Protein AF-A0A258YL55-F1 (afdb_monomer)

Secondary structure (DSSP, 8-state):
-TTTTHHHHHHHHHHHTHHHHHHT-TTTT-GGG--TTHHHHHHHHHHHHHHHHHHHHH--------------------------------------------------PPPP-

Foldseek 3Di:
DVVPCQLVVLVVCCVVVLVVLQVPDPCVVPVVVVCSSVVVSVVSVVVVVVVVVVVVVVDPPPPPDPPPDDDDDDDDPDDDDDDDDDDDDDDDDDDDDDDDDDDDDDDDDDDDD

Sequence (113 aa):
MVQVFAGFILKADYAINRAVYIKSCVNKNRPVLKCNGKCQLSKKILAAEKEQQKAAQKGSYQFNISIETLCNTIFIPSINTLEISINPIKFQYGIKDELAGHYSTIFHPPQLT

Mean predicted aligned error: 20.02 Å

Solvent-accessible surface area (backbone atoms only — not comparable to full-atom values): 7934 Å² total; per-residue (Å²): 131,70,85,74,51,56,65,56,52,54,52,51,50,47,66,76,46,37,67,60,33,41,74,65,33,88,60,70,92,40,68,91,68,68,53,79,14,48,70,50,54,52,52,52,51,54,52,54,50,54,50,50,53,52,50,61,75,72,47,88,78,80,79,82,73,81,81,78,82,76,81,80,80,82,83,76,79,84,74,80,82,78,87,75,90,72,81,84,80,86,77,87,82,83,84,82,87,78,94,77,78,90,81,86,78,83,87,77,83,88,81,85,131

Radius of gyration: 29.3 Å; Cα contacts (8 Å, |Δi|>4): 36; chains: 1; bounding box: 55×71×50 Å

Structure (mmCIF, N/CA/C/O backbone):
data_AF-A0A258YL55-F1
#
_entry.id   AF-A0A258YL55-F1
#
loop_
_atom_site.group_PDB
_atom_site.id
_atom_site.type_symbol
_atom_site.label_atom_id
_atom_site.label_alt_id
_atom_site.label_comp_id
_atom_site.label_asym_id
_atom_site.label_entity_id
_atom_site.label_seq_id
_atom_site.pdbx_PDB_ins_code
_atom_site.Cartn_x
_atom_site.Cartn_y
_atom_site.Cartn_z
_atom_site.occupancy
_atom_site.B_iso_or_equiv
_atom_site.auth_seq_id
_atom_site.auth_comp_id
_atom_site.auth_asym_id
_atom_site.auth_atom_id
_atom_site.pdbx_PDB_model_num
ATOM 1 N N . MET A 1 1 ? -12.474 10.790 13.932 1.00 44.66 1 MET A N 1
ATOM 2 C CA . MET A 1 1 ? -11.589 11.424 12.921 1.00 44.66 1 MET A CA 1
ATOM 3 C C . MET A 1 1 ? -10.648 10.454 12.187 1.00 44.66 1 MET A C 1
ATOM 5 O O . MET A 1 1 ? -10.235 10.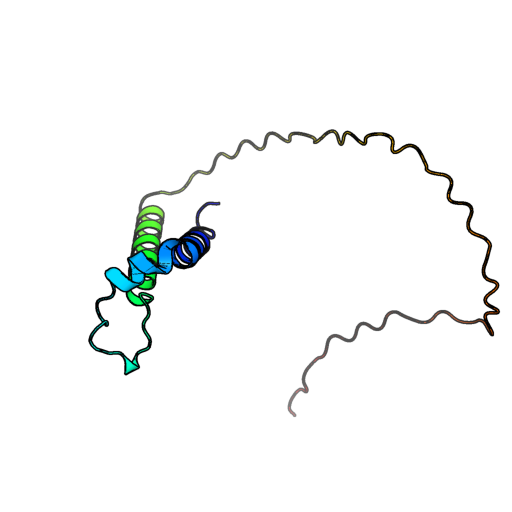780 11.087 1.00 44.66 1 MET A O 1
ATOM 9 N N . VAL A 1 2 ? -10.317 9.261 12.712 1.00 52.19 2 VAL A N 1
ATOM 10 C CA . VAL A 1 2 ? -9.346 8.329 12.072 1.00 52.19 2 VAL A CA 1
ATOM 11 C C . VAL A 1 2 ? -9.899 7.571 10.840 1.00 52.19 2 VAL A C 1
ATOM 13 O O . VAL A 1 2 ? -9.128 7.034 10.049 1.00 52.19 2 VAL A O 1
ATOM 16 N N . GLN A 1 3 ? -11.218 7.570 10.609 1.00 57.50 3 GLN A N 1
ATOM 17 C CA . GLN A 1 3 ? -11.868 6.728 9.587 1.00 57.50 3 GLN A CA 1
ATOM 18 C C . GLN A 1 3 ? -11.481 7.022 8.123 1.00 57.50 3 GLN A C 1
ATOM 20 O O . GLN A 1 3 ? -11.480 6.095 7.319 1.00 57.50 3 GLN A O 1
ATOM 25 N N . VAL A 1 4 ? -11.102 8.255 7.758 1.00 63.00 4 VAL A N 1
ATOM 26 C CA . VAL A 1 4 ? -10.840 8.620 6.343 1.00 63.00 4 VAL A CA 1
ATOM 27 C C . VAL A 1 4 ? -9.357 8.490 5.958 1.00 63.00 4 VAL A C 1
ATOM 29 O O . VAL A 1 4 ? -9.018 8.238 4.802 1.00 63.00 4 VAL A O 1
ATOM 32 N N . PHE A 1 5 ? -8.443 8.598 6.926 1.00 75.88 5 PHE A N 1
ATOM 33 C CA . PHE A 1 5 ? -7.004 8.680 6.647 1.00 75.88 5 PHE A CA 1
ATOM 34 C C . PHE A 1 5 ? -6.326 7.321 6.426 1.00 75.88 5 PHE A C 1
ATOM 36 O O . PHE A 1 5 ? -5.263 7.266 5.806 1.00 75.88 5 PHE A O 1
ATOM 43 N N . ALA A 1 6 ? -6.939 6.215 6.863 1.00 79.25 6 ALA A N 1
ATOM 44 C CA . ALA A 1 6 ? -6.341 4.879 6.776 1.00 79.25 6 ALA A CA 1
ATOM 45 C C . ALA A 1 6 ? -5.959 4.487 5.334 1.00 79.25 6 ALA A C 1
ATOM 47 O O . ALA A 1 6 ? -4.874 3.957 5.091 1.00 79.25 6 ALA A O 1
ATOM 48 N N . GLY A 1 7 ? -6.810 4.811 4.355 1.00 85.19 7 GLY A N 1
ATOM 49 C CA . GLY A 1 7 ? -6.527 4.544 2.943 1.00 85.19 7 GLY A CA 1
ATOM 50 C C . GLY A 1 7 ? -5.347 5.357 2.396 1.00 85.19 7 GLY A C 1
ATOM 51 O O . GLY A 1 7 ? -4.551 4.835 1.615 1.00 85.19 7 GLY A O 1
ATOM 52 N N . PHE A 1 8 ? -5.201 6.615 2.822 1.00 90.56 8 PHE A N 1
ATOM 53 C CA . PHE A 1 8 ? -4.092 7.479 2.403 1.00 90.56 8 PHE A CA 1
ATOM 54 C C . PHE A 1 8 ? -2.760 7.007 2.979 1.00 90.56 8 PHE A C 1
ATOM 56 O O . PHE A 1 8 ? -1.784 6.905 2.237 1.00 90.56 8 PHE A O 1
ATOM 63 N N . ILE A 1 9 ? -2.736 6.634 4.260 1.00 93.69 9 ILE A N 1
ATOM 64 C CA . ILE A 1 9 ? -1.537 6.108 4.924 1.00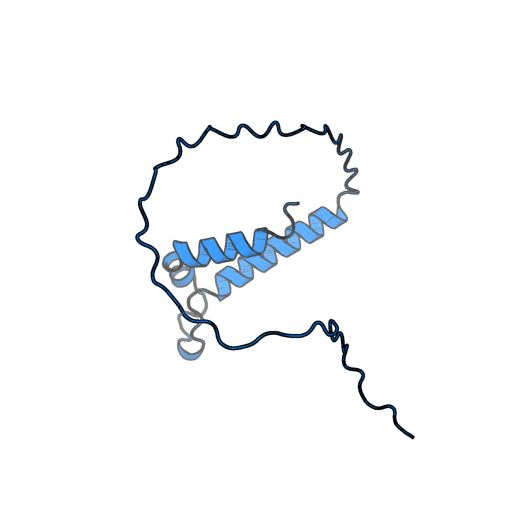 93.69 9 ILE A CA 1
ATOM 65 C C . ILE A 1 9 ? -1.056 4.830 4.227 1.00 93.69 9 ILE A C 1
ATOM 67 O O . ILE A 1 9 ? 0.124 4.706 3.912 1.00 93.69 9 ILE A O 1
ATOM 71 N N . LEU A 1 10 ? -1.966 3.906 3.900 1.00 94.19 10 LEU A N 1
ATOM 72 C CA . LEU A 1 10 ? -1.614 2.670 3.191 1.00 94.19 10 LEU A CA 1
ATOM 73 C C . LEU A 1 10 ? -1.090 2.928 1.769 1.00 94.19 10 LEU A C 1
ATOM 75 O O . LEU A 1 10 ? -0.186 2.231 1.306 1.00 94.19 10 LEU A O 1
ATOM 79 N N . LYS A 1 11 ? -1.625 3.934 1.068 1.00 95.19 11 LYS A N 1
ATOM 80 C CA . LYS A 1 11 ? -1.111 4.348 -0.248 1.00 95.19 11 LYS A CA 1
ATOM 81 C C . LYS A 1 11 ? 0.273 4.992 -0.148 1.00 95.19 11 LYS A C 1
ATOM 83 O O . LYS A 1 11 ? 1.120 4.699 -0.990 1.00 95.19 11 LYS A O 1
ATOM 88 N N . ALA A 1 12 ? 0.512 5.819 0.868 1.00 96.50 12 ALA A N 1
ATOM 89 C CA . ALA A 1 12 ? 1.822 6.407 1.133 1.00 96.50 12 ALA A CA 1
ATOM 90 C C . ALA A 1 12 ? 2.859 5.324 1.479 1.00 96.50 12 ALA A C 1
ATOM 92 O O . ALA A 1 12 ? 3.931 5.294 0.878 1.00 96.50 12 ALA A O 1
ATOM 93 N N . ASP A 1 13 ? 2.508 4.369 2.345 1.00 96.25 13 ASP A N 1
ATOM 94 C CA . ASP A 1 13 ? 3.354 3.210 2.660 1.00 96.25 13 ASP A CA 1
ATOM 95 C C . ASP A 1 13 ? 3.676 2.381 1.408 1.00 96.25 13 ASP A C 1
ATOM 97 O O . ASP A 1 13 ? 4.822 1.998 1.194 1.00 96.25 13 ASP A O 1
ATOM 101 N N . TYR A 1 14 ? 2.701 2.150 0.523 1.00 97.44 14 TYR A N 1
ATOM 102 C CA . TYR A 1 14 ? 2.956 1.479 -0.756 1.00 97.44 14 TYR A CA 1
ATOM 103 C C . TYR A 1 14 ? 3.925 2.257 -1.655 1.00 97.44 14 TYR A C 1
ATOM 105 O O . TYR A 1 14 ? 4.750 1.639 -2.331 1.00 97.44 14 TYR A O 1
ATOM 113 N N . ALA A 1 15 ? 3.826 3.588 -1.686 1.00 96.75 15 ALA A N 1
ATOM 114 C CA . ALA A 1 15 ? 4.706 4.428 -2.490 1.00 96.75 15 ALA A CA 1
ATOM 115 C C . ALA A 1 15 ? 6.150 4.399 -1.967 1.00 96.75 15 ALA A C 1
ATOM 117 O O . ALA A 1 15 ? 7.073 4.202 -2.755 1.00 96.75 15 ALA A O 1
ATOM 118 N N . ILE A 1 16 ? 6.332 4.517 -0.649 1.00 97.81 16 ILE A N 1
ATOM 119 C CA . ILE A 1 16 ? 7.647 4.522 0.010 1.00 97.81 16 ILE A CA 1
ATOM 120 C C . ILE A 1 16 ? 8.273 3.120 -0.019 1.00 97.81 16 ILE A C 1
ATOM 122 O O . ILE A 1 16 ? 9.416 2.944 -0.433 1.00 97.81 16 ILE A O 1
ATOM 126 N N . ASN A 1 17 ? 7.506 2.090 0.347 1.00 97.06 17 ASN A N 1
ATOM 127 C CA . ASN A 1 17 ? 7.997 0.725 0.559 1.00 97.06 17 ASN A CA 1
ATOM 128 C C . ASN A 1 17 ? 7.668 -0.229 -0.599 1.00 97.06 17 ASN A C 1
ATOM 130 O O . ASN A 1 17 ? 7.523 -1.442 -0.408 1.00 97.06 17 ASN A O 1
ATOM 134 N N . ARG A 1 18 ? 7.563 0.281 -1.833 1.00 95.69 18 ARG A N 1
ATOM 135 C CA . ARG A 1 18 ? 7.084 -0.476 -3.006 1.00 95.69 18 ARG A CA 1
ATOM 136 C C . ARG A 1 18 ? 7.816 -1.802 -3.243 1.00 95.69 18 ARG A C 1
ATOM 138 O O . ARG A 1 18 ? 7.192 -2.788 -3.640 1.00 95.69 18 ARG A O 1
ATOM 145 N N . ALA A 1 19 ? 9.120 -1.856 -2.969 1.00 96.62 19 ALA A N 1
ATOM 146 C CA . ALA A 1 19 ? 9.930 -3.068 -3.108 1.00 96.62 19 ALA A CA 1
ATOM 147 C C . ALA A 1 19 ? 9.422 -4.224 -2.228 1.00 96.62 19 ALA A C 1
ATOM 149 O O . ALA A 1 19 ? 9.360 -5.366 -2.687 1.00 96.62 19 ALA A O 1
ATOM 150 N N . VAL A 1 20 ? 8.977 -3.931 -1.003 1.00 96.69 20 VAL A N 1
ATOM 151 C CA . VAL A 1 20 ? 8.411 -4.923 -0.073 1.00 96.69 20 VAL A CA 1
ATOM 152 C C . VAL A 1 20 ? 7.120 -5.509 -0.645 1.00 96.69 20 VAL A C 1
ATOM 154 O O . VAL A 1 20 ? 6.933 -6.725 -0.673 1.00 96.69 20 VAL A O 1
ATOM 157 N N . TYR A 1 21 ? 6.254 -4.655 -1.191 1.00 97.25 21 TYR A N 1
ATOM 158 C CA . TYR A 1 21 ? 4.999 -5.078 -1.814 1.00 97.25 21 TYR A CA 1
ATOM 159 C C . TYR A 1 21 ? 5.223 -5.944 -3.059 1.00 97.25 21 TYR A C 1
ATOM 161 O O . TYR A 1 21 ? 4.502 -6.920 -3.274 1.00 97.25 21 TYR A O 1
ATOM 169 N N . ILE A 1 22 ? 6.232 -5.623 -3.874 1.00 96.00 22 ILE A N 1
ATOM 170 C CA . ILE A 1 22 ? 6.617 -6.433 -5.039 1.00 96.00 22 ILE A CA 1
ATOM 171 C C . ILE A 1 22 ? 7.208 -7.772 -4.587 1.00 96.00 22 ILE A C 1
ATOM 173 O O . ILE A 1 22 ? 6.811 -8.821 -5.104 1.00 96.00 22 ILE A O 1
ATOM 177 N N . LYS A 1 23 ? 8.089 -7.763 -3.579 1.00 95.94 23 LYS A N 1
ATOM 178 C CA . LYS A 1 23 ? 8.684 -8.974 -2.997 1.00 95.94 23 LYS A CA 1
ATOM 179 C C . LYS A 1 23 ? 7.627 -9.903 -2.405 1.00 95.94 23 LYS A C 1
ATOM 181 O O . LYS A 1 23 ? 7.793 -11.113 -2.498 1.00 95.94 23 LYS A O 1
ATOM 186 N N . SER A 1 24 ? 6.521 -9.384 -1.890 1.00 95.50 24 SER A N 1
ATOM 187 C CA . SER A 1 24 ? 5.418 -10.198 -1.361 1.00 95.50 24 SER A CA 1
ATOM 188 C C . SER A 1 24 ? 4.283 -10.432 -2.367 1.00 95.50 24 SER A C 1
ATOM 190 O O . SER A 1 24 ? 3.265 -11.024 -2.020 1.00 95.50 24 SER A O 1
ATOM 192 N N . CYS A 1 25 ? 4.401 -9.982 -3.619 1.00 96.25 25 CYS A N 1
ATOM 193 C CA . CYS A 1 25 ? 3.350 -10.141 -4.626 1.00 96.25 25 CYS A CA 1
ATOM 194 C C . CYS A 1 25 ? 3.073 -11.630 -4.918 1.00 96.25 25 CYS A C 1
ATOM 196 O O . CYS A 1 25 ? 4.000 -12.394 -5.174 1.00 96.25 25 CYS A O 1
ATOM 198 N N . VAL A 1 26 ? 1.799 -12.040 -4.924 1.00 95.44 26 VAL A N 1
ATOM 199 C CA . VAL A 1 26 ? 1.406 -13.423 -5.273 1.00 95.44 26 VAL A CA 1
ATOM 200 C C . VAL A 1 26 ? 1.299 -13.640 -6.786 1.00 95.44 26 VAL A C 1
ATOM 202 O O . VAL A 1 26 ? 1.477 -14.748 -7.269 1.00 95.44 26 VAL A O 1
ATOM 205 N N . ASN A 1 27 ? 1.094 -12.563 -7.550 1.00 95.44 27 ASN A N 1
ATOM 206 C CA . ASN A 1 27 ? 0.932 -12.597 -9.007 1.00 95.44 27 ASN A CA 1
ATOM 207 C C . ASN A 1 27 ? 2.265 -12.410 -9.757 1.00 95.44 27 ASN A C 1
ATOM 209 O O . ASN A 1 27 ? 2.271 -11.905 -10.878 1.00 95.44 27 ASN A O 1
ATOM 213 N N . LYS A 1 28 ? 3.409 -12.747 -9.142 1.00 91.06 28 LYS A N 1
ATOM 214 C CA . LYS A 1 28 ? 4.741 -12.585 -9.766 1.00 91.06 28 LYS A CA 1
ATOM 215 C C . LYS A 1 28 ? 4.886 -13.390 -11.056 1.00 91.06 28 LYS A C 1
ATOM 217 O O . LYS A 1 28 ? 5.519 -12.929 -11.993 1.00 91.06 28 LYS A O 1
ATOM 222 N N . ASN A 1 29 ? 4.257 -14.561 -11.104 1.00 93.06 29 ASN A N 1
ATOM 223 C CA . ASN A 1 29 ? 4.227 -15.455 -12.261 1.00 93.06 29 ASN A CA 1
ATOM 224 C C . ASN A 1 29 ? 3.265 -14.998 -13.376 1.00 93.06 29 ASN A C 1
ATOM 226 O O . ASN A 1 29 ? 3.165 -15.667 -14.398 1.00 93.06 29 ASN A O 1
ATOM 230 N N . ARG A 1 30 ? 2.549 -13.877 -13.203 1.00 92.94 30 ARG A N 1
ATOM 231 C CA . ARG A 1 30 ? 1.598 -13.329 -14.185 1.00 92.94 30 ARG A CA 1
ATOM 232 C C . ARG A 1 30 ? 2.007 -11.909 -14.605 1.00 92.94 30 ARG A C 1
ATOM 234 O O . ARG A 1 30 ? 1.329 -10.944 -14.236 1.00 92.94 30 ARG A O 1
ATOM 241 N N . PRO A 1 31 ? 3.098 -11.748 -15.380 1.00 87.56 31 PRO A N 1
ATOM 242 C CA . PRO A 1 31 ? 3.628 -10.434 -15.760 1.00 87.56 31 PRO A CA 1
ATOM 243 C C . PRO A 1 31 ? 2.631 -9.594 -16.572 1.00 87.56 31 PRO A C 1
ATOM 245 O O . PRO A 1 31 ? 2.600 -8.372 -16.425 1.00 87.56 31 PRO A O 1
ATOM 248 N N . VAL A 1 32 ? 1.743 -10.244 -17.335 1.00 94.00 32 VAL A N 1
ATOM 249 C CA . VAL A 1 32 ? 0.665 -9.598 -18.108 1.00 94.00 32 VAL A CA 1
ATOM 250 C C . VAL A 1 32 ? -0.263 -8.730 -17.250 1.00 94.00 32 VAL A C 1
ATOM 252 O O . VAL A 1 32 ? -0.769 -7.720 -17.725 1.00 94.00 32 VAL A O 1
ATOM 255 N N . LEU A 1 33 ? -0.430 -9.058 -15.961 1.00 92.38 33 LEU A N 1
ATOM 256 C CA . LEU A 1 33 ? -1.293 -8.308 -15.043 1.00 92.38 33 LEU A CA 1
ATOM 257 C C . LEU A 1 33 ? -0.673 -6.990 -14.565 1.00 92.38 33 LEU A C 1
ATOM 259 O O . LEU A 1 33 ? -1.366 -6.196 -13.928 1.00 92.38 33 LEU A O 1
ATOM 263 N N . LYS A 1 34 ? 0.637 -6.775 -14.773 1.00 94.12 34 LYS A N 1
ATOM 264 C CA . LYS A 1 34 ? 1.378 -5.596 -14.280 1.00 94.12 34 LYS A CA 1
ATOM 265 C C . LYS A 1 34 ? 1.037 -5.255 -12.814 1.00 94.12 34 LYS A C 1
ATOM 267 O O . LYS A 1 34 ? 0.896 -4.089 -12.434 1.00 94.12 34 LYS A O 1
ATOM 272 N N . CYS A 1 35 ? 0.894 -6.290 -11.974 1.00 95.50 35 CYS A N 1
ATOM 273 C CA . CYS A 1 35 ? 0.363 -6.174 -10.611 1.00 95.50 35 CYS A CA 1
ATOM 274 C C . CYS A 1 35 ? 1.243 -5.295 -9.714 1.00 95.50 35 CYS A C 1
ATOM 276 O O . CYS A 1 35 ? 0.725 -4.469 -8.969 1.00 95.50 35 CYS A O 1
ATOM 278 N N . ASN A 1 36 ? 2.571 -5.445 -9.787 1.00 95.50 36 ASN A N 1
ATOM 279 C CA . ASN A 1 36 ? 3.525 -4.607 -9.052 1.00 95.50 36 ASN A CA 1
ATOM 280 C C . ASN A 1 36 ? 3.242 -4.499 -7.535 1.00 95.50 36 ASN A C 1
ATOM 282 O O . ASN A 1 36 ? 3.329 -3.421 -6.948 1.00 95.50 36 ASN A O 1
ATOM 286 N N . GLY A 1 37 ? 2.827 -5.597 -6.898 1.00 95.75 37 GLY A N 1
ATOM 287 C CA . GLY A 1 37 ? 2.523 -5.612 -5.463 1.00 95.75 37 GLY A CA 1
ATOM 288 C C . GLY A 1 37 ? 1.190 -4.967 -5.059 1.00 95.75 37 GLY A C 1
ATOM 289 O O . GLY A 1 37 ? 0.839 -5.014 -3.881 1.00 95.75 37 GLY A O 1
ATOM 290 N N . LYS A 1 38 ? 0.392 -4.441 -6.004 1.00 95.81 38 LYS A N 1
ATOM 291 C CA . LYS A 1 38 ? -0.930 -3.838 -5.728 1.00 95.81 38 LYS A CA 1
ATOM 292 C C . LYS A 1 38 ? -1.904 -4.810 -5.051 1.00 95.81 38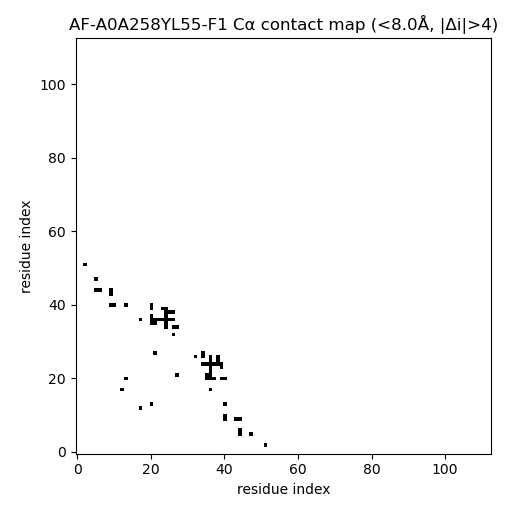 LYS A C 1
ATOM 294 O O . LYS A 1 38 ? -2.721 -4.386 -4.245 1.00 95.81 38 LYS A O 1
ATOM 299 N N . CYS A 1 39 ? -1.775 -6.112 -5.318 1.00 96.25 39 CYS A N 1
ATOM 300 C CA . CYS A 1 39 ? -2.564 -7.151 -4.646 1.00 96.25 39 CYS A CA 1
ATOM 301 C C . CYS A 1 39 ? -2.343 -7.215 -3.125 1.00 96.25 39 CYS A C 1
ATOM 303 O O . CYS A 1 39 ? -3.228 -7.645 -2.395 1.00 96.25 39 CYS A O 1
ATOM 305 N N . GLN A 1 40 ? -1.170 -6.811 -2.635 1.00 96.94 40 GLN A N 1
ATOM 306 C CA . GLN A 1 40 ? -0.890 -6.779 -1.201 1.00 96.94 40 GLN A CA 1
ATOM 307 C C . GLN A 1 40 ? -1.433 -5.496 -0.565 1.00 96.94 40 GLN A C 1
ATOM 309 O O . GLN A 1 40 ? -1.980 -5.543 0.533 1.00 96.94 40 GLN A O 1
ATOM 314 N N . LEU A 1 41 ? -1.371 -4.368 -1.283 1.00 96.31 41 LEU A N 1
ATOM 315 C CA . LEU A 1 41 ? -2.023 -3.126 -0.863 1.00 96.31 41 LEU A CA 1
ATOM 316 C C . LEU A 1 41 ? -3.539 -3.318 -0.719 1.00 96.31 41 LEU A C 1
ATOM 318 O O . LEU A 1 41 ? -4.101 -2.959 0.311 1.00 96.31 41 LEU A O 1
ATOM 322 N N . SER A 1 42 ? -4.193 -3.939 -1.705 1.00 94.94 42 SER A N 1
ATOM 323 C CA . SER A 1 42 ? -5.638 -4.187 -1.640 1.00 94.94 42 SER A CA 1
ATOM 324 C C . SER A 1 42 ? -6.024 -5.084 -0.463 1.00 94.94 42 SER A C 1
ATOM 326 O O . SER A 1 42 ? -6.999 -4.796 0.224 1.00 94.94 42 SER A O 1
ATOM 328 N N . LYS A 1 43 ? -5.231 -6.122 -0.164 1.00 95.44 43 LYS A N 1
ATOM 329 C CA . LYS A 1 43 ? -5.437 -6.966 1.024 1.00 95.44 43 LYS A CA 1
ATOM 330 C C . LYS A 1 43 ? -5.374 -6.167 2.326 1.00 95.44 43 LYS A C 1
ATOM 332 O O . LYS A 1 43 ? -6.242 -6.351 3.174 1.00 95.44 43 LYS A O 1
ATOM 337 N N . LYS A 1 44 ? -4.384 -5.279 2.479 1.00 94.38 44 LYS A N 1
ATOM 338 C CA . LYS A 1 44 ? -4.260 -4.424 3.671 1.00 94.38 44 LYS A CA 1
ATOM 339 C C . LYS A 1 44 ? -5.444 -3.466 3.815 1.00 94.38 44 LYS A C 1
ATOM 341 O O . LYS A 1 44 ? -5.970 -3.334 4.913 1.00 94.38 44 LYS A O 1
ATOM 346 N N . ILE A 1 45 ? -5.893 -2.855 2.715 1.00 93.38 45 ILE A N 1
ATOM 347 C CA . ILE A 1 45 ? -7.064 -1.963 2.711 1.00 93.38 45 ILE A CA 1
ATOM 348 C C . ILE A 1 45 ? -8.320 -2.723 3.156 1.00 93.38 45 ILE A C 1
ATOM 350 O O . ILE A 1 45 ? -9.006 -2.280 4.069 1.00 93.38 45 ILE A O 1
ATOM 354 N N . LEU A 1 46 ? -8.578 -3.903 2.582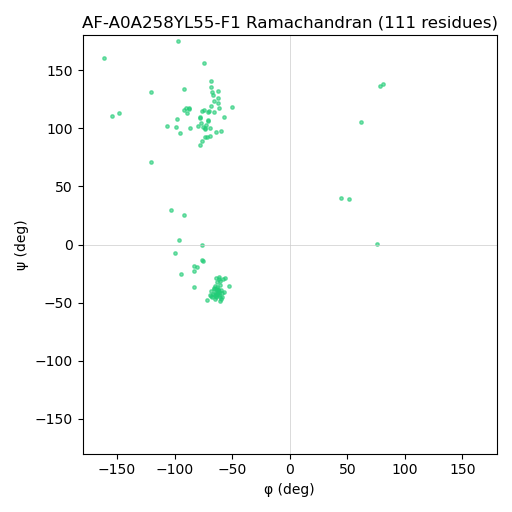 1.00 92.75 46 LEU A N 1
ATOM 355 C CA . LEU A 1 46 ? -9.737 -4.726 2.947 1.00 92.75 46 LEU A CA 1
ATOM 356 C C . LEU A 1 46 ? -9.688 -5.208 4.40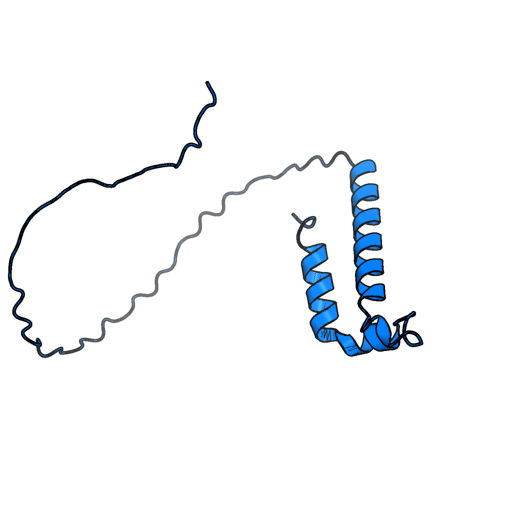4 1.00 92.75 46 LEU A C 1
ATOM 358 O O . LEU A 1 46 ? -10.726 -5.313 5.053 1.00 92.75 46 LEU A O 1
ATOM 362 N N . ALA A 1 47 ? -8.500 -5.528 4.922 1.00 91.88 47 ALA A N 1
ATOM 363 C CA . ALA A 1 47 ? -8.335 -5.904 6.323 1.00 91.88 47 ALA A CA 1
ATOM 364 C C . ALA A 1 47 ? -8.664 -4.731 7.259 1.00 91.88 47 ALA A C 1
ATOM 366 O O . ALA A 1 47 ? -9.448 -4.908 8.190 1.00 91.88 47 ALA A O 1
ATOM 367 N N . ALA A 1 48 ? -8.137 -3.540 6.958 1.00 89.56 48 ALA A N 1
ATOM 368 C CA . ALA A 1 48 ? -8.420 -2.324 7.715 1.00 89.56 48 ALA A CA 1
ATOM 369 C C . ALA A 1 48 ? -9.914 -1.964 7.680 1.00 89.56 48 ALA A C 1
ATOM 371 O O . ALA A 1 48 ? -10.492 -1.622 8.708 1.00 89.56 48 ALA A O 1
ATOM 372 N N . GLU A 1 49 ? -10.571 -2.100 6.527 1.00 87.88 49 GLU A N 1
ATOM 373 C CA . GLU A 1 49 ? -12.007 -1.833 6.395 1.00 87.88 49 GLU A CA 1
ATOM 374 C C . GLU A 1 49 ? -12.853 -2.813 7.224 1.00 87.88 49 GLU A C 1
ATOM 376 O O . GLU A 1 49 ? -13.761 -2.402 7.944 1.00 87.88 49 GLU A O 1
ATOM 381 N N . LYS A 1 50 ? -12.516 -4.110 7.207 1.00 89.00 50 LYS A N 1
ATOM 382 C CA . LYS A 1 50 ? -13.192 -5.118 8.042 1.00 89.00 50 LYS A CA 1
ATOM 383 C C . LYS A 1 50 ? -13.026 -4.845 9.534 1.00 89.00 50 LYS A C 1
ATOM 385 O O . LYS A 1 50 ? -13.952 -5.089 10.304 1.00 89.00 50 LYS A O 1
ATOM 390 N N . GLU A 1 51 ? -11.857 -4.378 9.956 1.00 86.00 51 GLU A N 1
ATOM 391 C CA . GLU A 1 51 ? -11.609 -4.007 11.349 1.00 86.00 51 GLU A CA 1
ATOM 392 C C . GLU A 1 51 ? -12.436 -2.782 11.757 1.00 86.00 51 GLU A C 1
ATOM 394 O O . GLU A 1 51 ? -13.087 -2.806 12.801 1.00 86.00 51 GLU A O 1
ATOM 399 N N . GLN A 1 52 ? -12.521 -1.770 10.889 1.00 82.00 52 GLN A N 1
ATOM 400 C CA . GLN A 1 52 ? -13.382 -0.605 11.106 1.00 82.00 52 GLN A CA 1
ATOM 401 C C . GLN A 1 52 ? -14.866 -0.980 11.194 1.00 82.00 52 GLN A C 1
ATOM 403 O O . GLN A 1 52 ? -15.565 -0.499 12.083 1.00 82.00 52 GLN A O 1
ATOM 408 N N . GLN A 1 53 ? -15.353 -1.866 10.322 1.00 80.81 53 GLN A N 1
ATOM 409 C CA . GLN A 1 53 ? -16.739 -2.346 10.374 1.00 80.81 53 GLN A CA 1
ATOM 410 C C . GLN A 1 53 ? -17.026 -3.104 11.678 1.00 80.81 53 GLN A C 1
ATOM 412 O O . GLN A 1 53 ? -18.070 -2.900 12.295 1.00 80.81 53 GLN A O 1
ATOM 417 N N . LYS A 1 54 ? -16.086 -3.935 12.147 1.00 80.25 54 LYS A N 1
ATOM 418 C CA . LYS A 1 54 ? -16.203 -4.626 13.443 1.00 80.25 54 LYS A CA 1
ATOM 419 C C . LYS A 1 54 ? -16.187 -3.656 14.625 1.00 80.25 54 LYS A C 1
ATOM 421 O O . LYS A 1 54 ? -16.922 -3.881 15.581 1.00 80.25 54 LYS A O 1
ATOM 426 N N . ALA A 1 55 ? -15.379 -2.598 14.569 1.00 74.12 55 ALA A N 1
ATOM 427 C CA . ALA A 1 55 ? -15.376 -1.545 15.584 1.00 74.12 55 ALA A CA 1
ATOM 428 C C . ALA A 1 55 ? -16.716 -0.785 15.607 1.00 74.12 55 ALA A C 1
ATOM 430 O O . ALA A 1 55 ? -17.279 -0.583 16.679 1.00 74.12 55 ALA A O 1
ATOM 431 N N . ALA A 1 56 ? -17.281 -0.480 14.432 1.00 68.44 56 ALA A N 1
ATOM 432 C CA . ALA A 1 56 ? -18.591 0.163 14.285 1.00 68.44 56 ALA A CA 1
ATOM 433 C C . ALA A 1 56 ? -19.758 -0.667 14.809 1.00 68.44 56 ALA A C 1
ATOM 435 O O . ALA A 1 56 ? -20.708 -0.106 15.341 1.00 68.44 56 ALA A O 1
ATOM 436 N N . GLN A 1 57 ? -19.673 -1.991 14.721 1.00 66.81 57 GLN A N 1
ATOM 437 C CA . GLN A 1 57 ? -20.698 -2.882 15.267 1.00 66.81 57 GLN A CA 1
ATOM 438 C C . GLN A 1 57 ? -20.567 -3.100 16.784 1.00 66.81 57 GLN A C 1
ATOM 440 O O . GLN A 1 57 ? -21.529 -3.527 17.414 1.00 66.81 57 GLN A O 1
ATOM 445 N N . LYS A 1 58 ? -19.397 -2.828 17.382 1.00 64.50 58 LYS A N 1
ATOM 446 C CA . LYS A 1 58 ? -19.106 -3.113 18.799 1.00 64.50 58 LYS A CA 1
ATOM 447 C C . LYS A 1 58 ? -19.228 -1.918 19.748 1.00 64.50 58 LYS A C 1
ATOM 449 O O . LYS A 1 58 ? -19.139 -2.127 20.953 1.00 64.50 58 LYS A O 1
ATOM 454 N N . GLY A 1 59 ? -19.425 -0.695 19.262 1.00 51.88 59 GLY A N 1
ATOM 455 C CA . GLY A 1 59 ? -19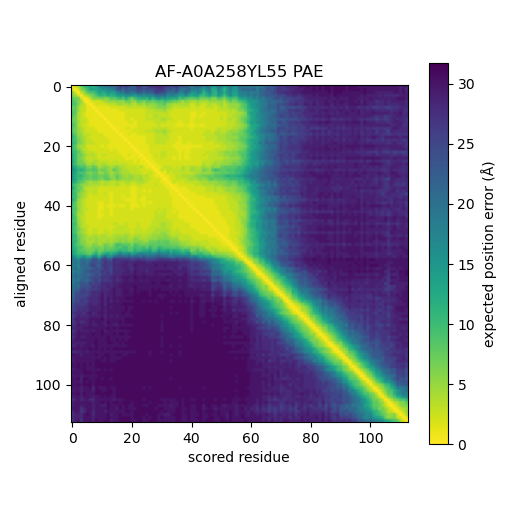.456 0.479 20.133 1.00 51.88 59 GLY A CA 1
ATOM 456 C C . GLY A 1 59 ? -20.384 1.572 19.632 1.00 51.88 59 GLY A C 1
ATOM 457 O O . GLY A 1 59 ? -20.098 2.229 18.637 1.00 51.88 59 GLY A O 1
ATOM 458 N N . SER A 1 60 ? -21.458 1.827 20.379 1.00 51.62 60 SER A N 1
ATOM 459 C CA . SER A 1 60 ? -22.082 3.146 20.435 1.00 51.62 60 SER A CA 1
ATOM 460 C C . SER A 1 60 ? -21.033 4.138 20.942 1.00 51.62 60 SER A C 1
ATOM 462 O O . SER A 1 60 ? -20.764 4.213 22.142 1.00 51.62 60 SER A O 1
ATOM 464 N N . TYR A 1 61 ? -20.381 4.853 20.033 1.00 55.06 61 TYR A N 1
ATOM 465 C CA . TYR A 1 61 ? -19.397 5.867 20.390 1.00 55.06 61 TYR A CA 1
ATOM 466 C C . TYR A 1 61 ? -20.120 7.054 21.044 1.00 55.06 61 TYR A C 1
ATOM 468 O O . TYR A 1 61 ? -20.596 7.953 20.353 1.00 55.06 61 TYR A O 1
ATOM 476 N N . GLN A 1 62 ? -20.231 7.072 22.374 1.00 52.75 62 GLN A N 1
ATOM 477 C CA . GLN A 1 62 ? -20.549 8.305 23.093 1.00 52.75 62 GLN A CA 1
ATOM 478 C C . GLN A 1 62 ? -19.315 9.208 23.035 1.00 52.75 62 GLN A C 1
ATOM 480 O O . GLN A 1 62 ? -18.395 9.105 23.843 1.00 52.75 62 GLN A O 1
ATOM 485 N N . PHE A 1 63 ? -19.274 10.069 22.022 1.00 48.41 63 PHE A N 1
ATOM 486 C CA . PHE A 1 63 ? -18.305 11.153 21.928 1.00 48.41 63 PHE A CA 1
ATOM 487 C C . PHE A 1 63 ? -18.729 12.271 22.890 1.00 48.41 63 PHE A C 1
ATOM 489 O O . PHE A 1 63 ? -19.458 13.182 22.511 1.00 48.41 63 PHE A O 1
ATOM 496 N N . ASN A 1 64 ? -18.273 12.210 24.142 1.00 47.78 64 ASN A N 1
ATOM 497 C CA . ASN A 1 64 ? -18.244 13.393 25.004 1.00 47.78 64 ASN A CA 1
ATOM 498 C C . ASN A 1 64 ? -17.041 14.247 24.583 1.00 47.78 64 ASN A C 1
ATOM 500 O O . ASN A 1 64 ? -15.935 14.083 25.093 1.00 47.78 64 ASN A O 1
ATOM 504 N N . ILE A 1 65 ? -17.239 15.103 23.579 1.00 53.38 65 ILE A N 1
ATOM 505 C CA . ILE A 1 65 ? -16.265 16.137 23.223 1.00 53.38 65 ILE A CA 1
ATOM 506 C C . ILE A 1 65 ? -16.575 17.346 24.100 1.00 53.38 65 ILE A C 1
ATOM 508 O O . ILE A 1 65 ? -17.481 18.117 23.792 1.00 53.38 65 ILE A O 1
ATOM 512 N N . SER A 1 66 ? -15.814 17.528 25.175 1.00 51.00 66 SER A N 1
ATOM 513 C CA . SER A 1 66 ? -15.706 18.842 25.806 1.00 51.00 66 SER A CA 1
ATOM 514 C C . SER A 1 66 ? -14.940 19.739 24.835 1.00 51.00 66 SER A C 1
ATOM 516 O O . SER A 1 66 ? -13.724 19.615 24.694 1.00 51.00 66 SER A O 1
ATOM 518 N N . ILE A 1 67 ? -15.658 20.576 24.082 1.00 54.09 67 ILE A N 1
ATOM 519 C CA . ILE A 1 67 ? -15.035 21.600 23.242 1.00 54.09 67 ILE A CA 1
ATOM 520 C C . ILE A 1 67 ? -14.525 22.689 24.182 1.00 54.09 67 ILE A C 1
ATOM 522 O O . ILE A 1 67 ? -15.254 23.609 24.540 1.00 54.09 67 ILE A O 1
ATOM 526 N N . GLU A 1 68 ? -13.269 22.578 24.594 1.00 56.06 68 GLU A N 1
ATOM 527 C CA . GLU A 1 68 ? -12.547 23.720 25.137 1.00 56.06 68 GLU A CA 1
ATOM 528 C C . GLU A 1 68 ? -12.067 24.565 23.955 1.00 56.06 68 GLU A C 1
ATOM 530 O O . GLU A 1 68 ? -11.132 24.216 23.232 1.00 56.06 68 GLU A O 1
ATOM 535 N N . THR A 1 69 ? -12.771 25.667 23.701 1.00 52.53 69 THR A N 1
ATOM 536 C CA . THR A 1 69 ? -12.370 26.693 22.737 1.00 52.53 69 THR A CA 1
ATOM 537 C C . THR A 1 69 ? -11.067 27.346 23.192 1.00 52.53 69 THR A C 1
ATOM 539 O O . THR A 1 69 ? -11.080 28.284 23.986 1.00 52.53 69 THR A O 1
ATOM 542 N N . LEU A 1 70 ? -9.932 26.882 22.664 1.00 51.44 70 LEU A N 1
ATOM 543 C CA . LEU A 1 70 ? -8.687 27.644 22.712 1.00 51.44 70 LEU A CA 1
ATOM 544 C C . LEU A 1 70 ? -8.776 28.777 21.679 1.00 51.44 70 LEU A C 1
ATOM 546 O O . LEU A 1 70 ? -8.614 28.560 20.477 1.00 51.44 70 LEU A O 1
ATOM 550 N N . CYS A 1 71 ? -9.062 29.996 22.137 1.00 55.41 71 CYS A N 1
ATOM 551 C CA . CYS A 1 71 ? -8.891 31.191 21.315 1.00 55.41 71 CYS A CA 1
ATOM 552 C C . CYS A 1 71 ? -7.410 31.336 20.941 1.00 55.41 71 CYS A C 1
ATOM 554 O O . CYS A 1 71 ? -6.550 31.508 21.802 1.00 55.41 71 CYS A O 1
ATOM 556 N N . ASN A 1 72 ? -7.124 31.265 19.643 1.00 57.78 72 ASN A N 1
ATOM 557 C CA . ASN A 1 72 ? -5.787 31.402 19.087 1.00 57.78 72 ASN A CA 1
ATOM 558 C C . ASN A 1 72 ? -5.405 32.893 19.089 1.00 57.78 72 ASN A C 1
ATOM 560 O O . ASN A 1 72 ? -5.913 33.664 18.273 1.00 57.78 72 ASN A O 1
ATOM 564 N N . THR A 1 73 ? -4.537 33.333 20.000 1.00 57.94 73 THR A N 1
ATOM 565 C CA . THR A 1 73 ? -3.928 34.664 19.899 1.00 57.94 73 THR A CA 1
ATOM 566 C C . THR A 1 73 ? -2.935 34.644 18.739 1.00 57.94 73 THR A C 1
ATOM 568 O O . THR A 1 73 ? -1.887 34.005 18.790 1.00 57.94 73 THR A O 1
ATOM 571 N N . ILE A 1 74 ? -3.289 35.303 17.636 1.00 61.72 74 ILE A N 1
ATOM 572 C CA . ILE A 1 74 ? -2.402 35.437 16.479 1.00 61.72 74 ILE A CA 1
ATOM 573 C C . ILE A 1 74 ? -1.269 36.391 16.873 1.00 61.72 74 ILE A C 1
ATOM 575 O O . ILE A 1 74 ? -1.469 37.599 16.979 1.00 61.72 74 ILE A O 1
ATOM 579 N N . PHE A 1 75 ? -0.073 35.850 17.096 1.00 59.22 75 PHE A N 1
ATOM 580 C CA . PHE A 1 75 ? 1.148 36.644 17.192 1.00 59.22 75 PHE A CA 1
ATOM 581 C C . PHE A 1 75 ? 1.5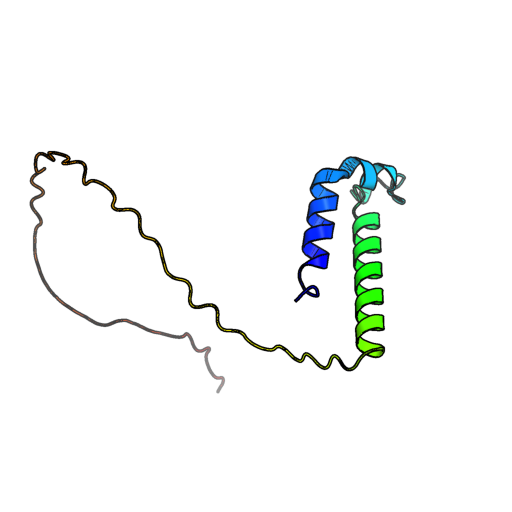93 37.031 15.778 1.00 59.22 75 PHE A C 1
ATOM 583 O O . PHE A 1 75 ? 2.037 36.178 15.009 1.00 59.22 75 PHE A O 1
ATOM 590 N N . ILE A 1 76 ? 1.449 38.309 15.424 1.00 61.50 76 ILE A N 1
ATOM 591 C CA . ILE A 1 76 ? 1.957 38.861 14.163 1.00 61.50 76 ILE A CA 1
ATOM 592 C C . ILE A 1 76 ? 3.298 39.540 14.468 1.00 61.50 76 ILE A C 1
ATOM 594 O O . ILE A 1 76 ? 3.298 40.595 15.106 1.00 61.50 76 ILE A O 1
ATOM 598 N N . PRO A 1 77 ? 4.447 38.981 14.047 1.00 50.03 77 PRO A N 1
ATOM 599 C CA . PRO A 1 77 ? 5.704 39.705 14.138 1.00 50.03 77 PRO A CA 1
ATOM 600 C C . PRO A 1 77 ? 5.660 40.908 13.187 1.00 50.03 77 PRO A C 1
ATOM 602 O O . PRO A 1 77 ? 5.341 40.768 12.006 1.00 50.03 77 PRO A O 1
ATOM 605 N N . SER A 1 78 ? 5.972 42.095 13.711 1.00 61.09 78 SER A N 1
ATOM 606 C CA . SER A 1 78 ? 6.131 43.321 12.924 1.00 61.09 78 SER A CA 1
ATOM 607 C C . SER A 1 78 ? 7.199 43.105 11.851 1.00 61.09 78 SER A C 1
ATOM 609 O O . SER A 1 78 ? 8.384 42.989 12.164 1.00 61.09 78 SER A O 1
ATOM 611 N N . ILE A 1 79 ? 6.789 43.040 10.586 1.00 61.16 79 ILE A N 1
ATOM 612 C CA . ILE A 1 79 ? 7.713 43.080 9.455 1.00 61.16 79 ILE A CA 1
ATOM 613 C C . ILE A 1 79 ? 8.177 44.526 9.270 1.00 61.16 79 ILE A C 1
ATOM 615 O O . ILE A 1 79 ? 7.379 45.410 8.969 1.00 61.16 79 ILE A O 1
ATOM 619 N N . ASN A 1 80 ? 9.470 44.779 9.471 1.00 59.28 80 ASN A N 1
ATOM 620 C CA . ASN A 1 80 ? 10.057 46.077 9.152 1.00 59.28 80 ASN A CA 1
ATOM 621 C C . ASN A 1 80 ? 9.908 46.311 7.643 1.00 59.28 80 ASN A C 1
ATOM 623 O O . ASN A 1 80 ? 10.355 45.497 6.832 1.00 59.28 80 ASN A O 1
ATOM 627 N N . THR A 1 81 ? 9.240 47.398 7.268 1.00 57.84 81 THR A N 1
ATOM 628 C CA . THR A 1 81 ? 8.993 47.767 5.874 1.00 57.84 81 THR A CA 1
ATOM 629 C C . THR A 1 81 ? 10.315 48.090 5.185 1.00 57.84 81 THR A C 1
ATOM 631 O O . THR A 1 81 ? 10.979 49.062 5.537 1.00 57.84 81 THR A O 1
ATOM 634 N N . LEU A 1 82 ? 10.706 47.277 4.203 1.00 55.97 82 LEU A N 1
ATOM 635 C CA . LEU A 1 82 ? 11.780 47.626 3.276 1.00 55.97 82 LEU A CA 1
ATOM 636 C C . LEU A 1 82 ? 11.239 48.667 2.291 1.00 55.97 82 LEU A C 1
ATOM 638 O O . LEU A 1 82 ? 10.323 48.375 1.522 1.00 55.97 82 LEU A O 1
ATOM 642 N N . GLU A 1 83 ? 11.795 49.876 2.314 1.00 58.28 83 GLU A N 1
ATOM 643 C CA . GLU A 1 83 ? 11.479 50.906 1.326 1.00 58.28 83 GLU A CA 1
ATOM 644 C C . GLU A 1 83 ? 12.113 50.536 -0.019 1.00 58.28 83 GLU A C 1
ATOM 646 O O . GLU A 1 83 ? 13.317 50.680 -0.235 1.00 58.28 83 GLU A O 1
ATOM 651 N N . ILE A 1 84 ? 11.296 50.029 -0.940 1.00 59.62 84 ILE A N 1
ATOM 652 C CA . ILE A 1 84 ? 11.694 49.841 -2.333 1.00 59.62 84 ILE A CA 1
ATOM 653 C C . ILE A 1 84 ? 11.350 51.130 -3.080 1.00 59.62 84 ILE A C 1
ATOM 655 O O . ILE A 1 84 ? 10.178 51.452 -3.270 1.00 59.62 84 ILE A O 1
ATOM 659 N N . SER A 1 85 ? 12.371 51.857 -3.536 1.00 55.44 85 SER A N 1
ATOM 660 C CA . SER A 1 85 ? 12.188 52.971 -4.468 1.00 55.44 85 SER A CA 1
ATOM 661 C C . SER A 1 85 ? 11.871 52.416 -5.857 1.00 55.44 85 SER A C 1
ATOM 663 O O . SER A 1 85 ? 12.753 51.947 -6.579 1.00 55.44 85 SER A O 1
ATOM 665 N N . ILE A 1 86 ? 10.589 52.419 -6.220 1.00 58.12 86 ILE A N 1
ATOM 666 C CA . ILE A 1 86 ? 10.133 52.101 -7.573 1.00 58.12 86 ILE A CA 1
ATOM 667 C C . ILE A 1 86 ? 10.042 53.391 -8.394 1.00 58.12 86 ILE A C 1
ATOM 669 O O . ILE A 1 86 ? 9.224 54.266 -8.120 1.00 58.12 86 ILE A O 1
ATOM 673 N N . ASN A 1 87 ? 10.867 53.506 -9.436 1.00 55.62 87 ASN A N 1
ATOM 674 C CA . ASN A 1 87 ? 10.670 54.532 -10.459 1.00 55.62 87 ASN A CA 1
ATOM 675 C C . ASN A 1 87 ? 9.353 54.231 -11.202 1.00 55.62 87 ASN A C 1
ATOM 677 O O . ASN A 1 87 ? 9.210 53.125 -11.734 1.00 55.62 87 ASN A O 1
ATOM 681 N N . PRO A 1 88 ? 8.380 55.159 -11.258 1.00 55.38 88 PRO A N 1
ATOM 682 C CA . PRO A 1 88 ? 7.091 54.875 -11.871 1.00 55.38 88 PRO A CA 1
ATOM 683 C C . PRO A 1 88 ? 7.232 54.742 -13.392 1.00 55.38 88 PRO A C 1
ATOM 685 O O . PRO A 1 88 ? 7.531 55.708 -14.097 1.00 55.38 88 PRO A O 1
ATOM 688 N N . ILE A 1 89 ? 6.972 53.541 -13.913 1.00 55.28 89 ILE A N 1
ATOM 689 C CA . ILE A 1 89 ? 6.764 53.324 -15.347 1.00 55.28 89 ILE A CA 1
ATOM 690 C C . ILE A 1 89 ? 5.407 53.943 -15.700 1.00 55.28 89 ILE A C 1
ATOM 692 O O . ILE A 1 89 ? 4.365 53.498 -15.219 1.00 55.28 89 ILE A O 1
ATOM 696 N N . LYS A 1 90 ? 5.407 54.996 -16.522 1.00 47.97 90 LYS A N 1
ATOM 697 C CA . LYS A 1 90 ? 4.177 55.648 -16.989 1.00 47.97 90 LYS A CA 1
ATOM 698 C C . LYS A 1 90 ? 3.487 54.763 -18.029 1.00 47.97 90 LYS A C 1
ATOM 700 O O . LYS A 1 90 ? 3.853 54.792 -19.200 1.00 47.97 90 LYS A O 1
ATOM 705 N N . PHE A 1 91 ? 2.471 54.013 -17.616 1.00 46.56 91 PHE A N 1
ATOM 706 C CA . PHE A 1 91 ? 1.507 53.412 -18.537 1.00 46.56 91 PHE A CA 1
ATOM 707 C C . PHE A 1 91 ? 0.383 54.417 -18.808 1.00 46.56 91 PHE A C 1
ATOM 709 O O . PHE A 1 91 ? -0.325 54.825 -17.889 1.00 46.56 91 PHE A O 1
ATOM 716 N N . GLN A 1 92 ? 0.225 54.845 -20.062 1.00 49.06 92 GLN A N 1
ATOM 717 C CA . GLN A 1 92 ? -0.960 55.593 -20.482 1.00 49.06 92 GLN A CA 1
ATOM 718 C C . GLN A 1 92 ? -2.110 54.603 -20.678 1.00 49.06 92 GLN A C 1
ATOM 720 O O . GLN A 1 92 ? -2.082 53.796 -21.605 1.00 49.06 92 GLN A O 1
ATOM 725 N N . TYR A 1 93 ? -3.102 54.648 -19.788 1.00 48.59 93 TYR A N 1
ATOM 726 C CA . TYR A 1 93 ? -4.332 53.876 -19.928 1.00 48.59 93 TYR A CA 1
ATOM 727 C C . TYR A 1 93 ? -5.362 54.703 -20.701 1.00 48.59 93 TYR A C 1
ATOM 729 O O . TYR A 1 93 ? -5.76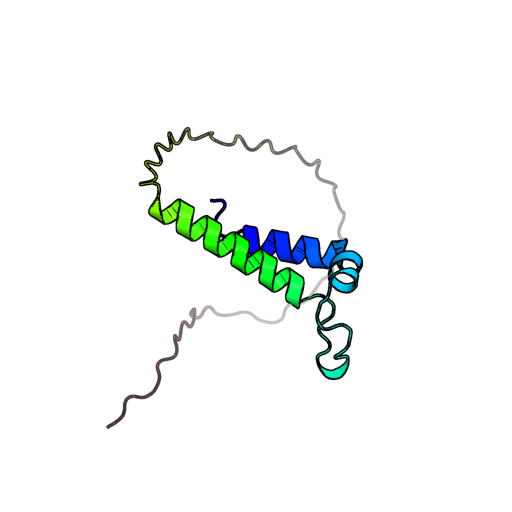0 55.786 -20.268 1.00 48.59 93 TYR A O 1
ATOM 737 N N . GLY A 1 94 ? -5.757 54.197 -21.866 1.00 44.75 94 GLY A N 1
ATOM 738 C CA . GLY A 1 94 ? -6.834 54.743 -22.675 1.00 44.75 94 GLY A CA 1
ATOM 739 C C . GLY A 1 94 ? -8.184 54.164 -22.258 1.00 44.75 94 GLY A C 1
ATOM 740 O O . GLY A 1 94 ? -8.430 52.983 -22.461 1.00 44.75 94 GLY A O 1
ATOM 741 N N . ILE A 1 95 ? -9.040 55.071 -21.785 1.00 45.94 95 ILE A N 1
ATOM 742 C CA . ILE A 1 95 ? -10.511 55.049 -21.772 1.00 45.94 95 ILE A CA 1
ATOM 743 C C . ILE A 1 95 ? -11.207 54.195 -20.695 1.00 45.94 95 ILE A C 1
ATOM 745 O O . ILE A 1 95 ? -10.802 53.098 -20.330 1.00 45.94 95 ILE A O 1
ATOM 749 N N . LYS A 1 96 ? -12.236 54.847 -20.149 1.00 51.34 96 LYS A N 1
ATOM 750 C CA . LYS A 1 96 ? -13.041 54.589 -18.958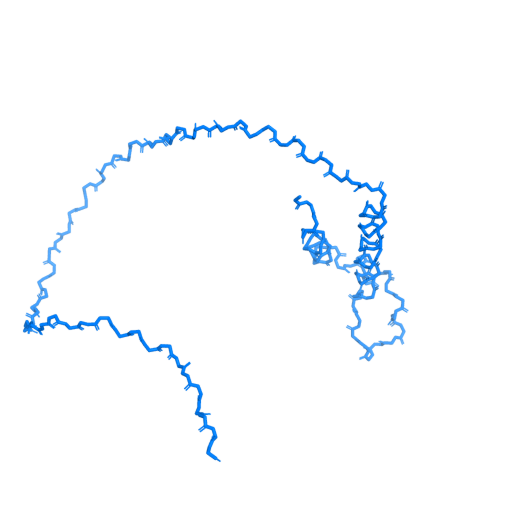 1.00 51.34 96 LYS A CA 1
ATOM 751 C C . LYS A 1 96 ? -14.346 53.853 -19.307 1.00 51.34 96 LYS A C 1
ATOM 753 O O . LYS A 1 96 ? -14.693 53.768 -20.481 1.00 51.34 96 LYS A O 1
ATOM 758 N N . ASP A 1 97 ? -15.066 53.504 -18.235 1.00 47.00 97 ASP A N 1
ATOM 759 C CA . ASP A 1 97 ? -16.516 53.236 -18.148 1.00 47.00 97 ASP A CA 1
ATOM 760 C C . ASP A 1 97 ? -16.946 51.818 -18.597 1.00 47.00 97 ASP A C 1
ATOM 762 O O . ASP A 1 97 ? -16.417 51.273 -19.553 1.00 47.00 97 ASP A O 1
ATOM 766 N N . GLU A 1 98 ? -17.850 51.077 -17.950 1.00 46.81 98 GLU A N 1
ATOM 767 C CA . GLU A 1 98 ? -18.805 51.347 -16.870 1.00 46.81 98 GLU A CA 1
ATOM 768 C C . GLU A 1 98 ? -19.242 50.001 -16.239 1.00 46.81 98 GLU A C 1
ATOM 770 O O . GLU A 1 98 ? -19.097 48.929 -16.828 1.00 46.81 98 GLU A O 1
ATOM 775 N N . LEU A 1 99 ? -19.770 50.060 -15.021 1.00 53.28 99 LEU A N 1
ATOM 776 C CA . LEU A 1 99 ? -20.218 48.958 -14.167 1.00 53.28 99 LEU A CA 1
ATOM 777 C C . LEU A 1 99 ? -21.384 48.141 -14.777 1.00 53.28 99 LEU A C 1
ATOM 779 O O . LEU A 1 99 ? -22.447 48.702 -15.026 1.00 53.28 99 LEU A O 1
ATOM 783 N N . ALA A 1 100 ? -21.267 46.810 -14.899 1.00 47.44 100 ALA A N 1
ATOM 784 C CA . ALA A 1 100 ? -22.438 45.942 -15.093 1.00 47.44 100 ALA A CA 1
ATOM 785 C C . ALA A 1 100 ? -22.223 44.500 -14.592 1.00 47.44 100 ALA A C 1
ATOM 787 O O . ALA A 1 100 ? -21.488 43.720 -15.185 1.00 47.44 100 ALA A O 1
ATOM 788 N N . GLY A 1 101 ? -22.926 44.160 -13.507 1.00 46.75 101 GLY A N 1
ATOM 789 C CA . GLY A 1 101 ? -23.611 42.876 -13.324 1.00 46.75 101 GLY A CA 1
ATOM 790 C C . GLY A 1 101 ? -22.784 41.587 -13.299 1.00 46.75 101 GLY A C 1
ATOM 791 O O . GLY A 1 101 ? -22.438 41.016 -14.325 1.00 46.75 101 GLY A O 1
ATOM 792 N N . HIS A 1 102 ? -22.621 41.033 -12.099 1.00 57.09 102 HIS A N 1
ATOM 793 C CA . HIS A 1 102 ? -22.370 39.608 -11.882 1.00 57.09 102 HIS A CA 1
ATOM 794 C C . HIS A 1 102 ? -23.400 38.750 -12.648 1.00 57.09 102 HIS A C 1
ATOM 796 O O . HIS A 1 102 ? -24.594 38.835 -12.363 1.00 57.09 102 HIS A O 1
ATOM 802 N N . TYR A 1 103 ? -22.954 37.917 -13.593 1.00 58.19 103 TYR A N 1
ATOM 803 C CA . TYR A 1 103 ? -23.817 36.956 -14.283 1.00 58.19 103 TYR A CA 1
ATOM 804 C C . TYR A 1 103 ? -23.656 35.569 -13.659 1.00 58.19 103 TYR A C 1
ATOM 806 O O . TYR A 1 103 ? -22.690 34.851 -13.918 1.00 58.19 103 TYR A O 1
ATOM 814 N N . SER A 1 104 ? -24.614 35.199 -12.815 1.00 57.38 104 SER A N 1
ATOM 815 C CA . SER A 1 104 ? -24.816 33.838 -12.338 1.00 57.38 104 SER A CA 1
ATOM 816 C C . SER A 1 104 ? -25.861 33.156 -13.213 1.00 57.38 104 SER A C 1
ATOM 818 O O . SER A 1 104 ? -27.060 33.252 -12.969 1.00 57.38 104 SER A O 1
ATOM 820 N N . THR A 1 105 ? -25.430 32.406 -14.223 1.00 59.66 105 THR A N 1
ATOM 821 C CA . THR A 1 105 ? -26.315 31.394 -14.810 1.00 59.66 105 THR A CA 1
ATOM 822 C C . THR A 1 105 ? -25.879 30.011 -14.409 1.00 59.66 105 THR A C 1
ATOM 824 O O . THR A 1 105 ? -24.948 29.433 -14.966 1.00 59.66 105 THR A O 1
ATOM 827 N N . ILE A 1 106 ? -26.614 29.483 -13.435 1.00 64.06 106 ILE A N 1
ATOM 828 C CA . ILE A 1 106 ? -26.721 28.055 -13.177 1.00 64.06 106 ILE A CA 1
ATOM 829 C C . ILE A 1 106 ? -27.480 27.452 -14.362 1.00 64.06 106 ILE A C 1
ATOM 831 O O . ILE A 1 106 ? -28.609 27.841 -14.669 1.00 64.06 106 ILE A O 1
ATOM 835 N N . PHE A 1 107 ? -26.821 26.533 -15.057 1.00 66.94 107 PHE A N 1
ATOM 836 C CA . PHE A 1 107 ? -27.356 25.835 -16.217 1.00 66.94 107 PHE A CA 1
ATOM 837 C C . PHE A 1 107 ? -28.517 24.917 -15.798 1.00 66.94 107 PHE A C 1
ATOM 839 O O . PHE A 1 107 ? -28.362 24.134 -14.862 1.00 66.94 107 PHE A O 1
ATOM 846 N N . HIS A 1 108 ? -29.649 24.971 -16.503 1.00 64.75 108 HIS A N 1
ATOM 847 C CA . HIS A 1 108 ? -30.754 24.021 -16.332 1.00 64.75 108 HIS A CA 1
ATOM 848 C C . HIS A 1 108 ? -31.009 23.293 -17.661 1.00 64.75 108 HIS A C 1
ATOM 850 O O . HIS A 1 108 ? -31.086 23.953 -18.699 1.00 64.75 108 HIS A O 1
ATOM 856 N N . PRO A 1 109 ? -31.112 21.953 -17.667 1.00 58.84 109 PRO A N 1
ATOM 857 C CA . PRO A 1 109 ? -31.355 21.191 -18.887 1.00 58.84 109 PRO A CA 1
ATOM 858 C C . PRO A 1 109 ? -32.819 21.312 -19.359 1.00 58.84 109 PRO A C 1
ATOM 860 O O . PRO A 1 109 ? -33.704 21.599 -18.549 1.00 58.84 109 PRO A O 1
ATOM 863 N N . PRO A 1 110 ? -33.087 21.091 -20.662 1.00 65.38 110 PRO A N 1
ATOM 864 C CA . PRO A 1 110 ? -34.403 21.304 -21.259 1.00 65.38 110 PRO A CA 1
ATOM 865 C C . PRO A 1 110 ? -35.435 20.297 -20.741 1.00 65.38 110 PRO A C 1
ATOM 867 O O . PRO A 1 110 ? -35.135 19.113 -20.582 1.00 65.38 110 PRO A O 1
ATOM 870 N N . GLN A 1 111 ? -36.663 20.765 -20.511 1.00 62.75 111 GLN A N 1
ATOM 871 C CA . GLN A 1 111 ? -37.789 19.898 -20.171 1.00 62.75 111 GLN A CA 1
ATOM 872 C C . GLN A 1 111 ? -38.542 19.479 -21.437 1.00 62.75 111 GLN A C 1
ATOM 874 O O . GLN A 1 111 ? -38.803 20.293 -22.321 1.00 62.75 111 GLN A O 1
ATOM 879 N N . LEU A 1 112 ? -38.833 18.181 -21.507 1.00 56.00 112 LEU A N 1
ATOM 880 C CA . LEU A 1 112 ? -39.541 17.507 -22.591 1.00 56.00 112 LEU A CA 1
ATOM 881 C C . LEU A 1 112 ? -41.008 17.960 -22.627 1.00 56.00 112 LEU A C 1
ATOM 883 O O . LEU A 1 112 ? -41.648 18.036 -21.579 1.00 56.00 112 LEU A O 1
ATOM 887 N N . THR A 1 113 ? -41.515 18.239 -23.829 1.00 56.03 113 THR A N 1
ATOM 888 C CA . THR A 1 113 ? -42.959 18.297 -24.118 1.00 56.03 113 THR A CA 1
ATOM 889 C C . THR A 1 113 ? -43.438 16.932 -24.580 1.00 56.03 113 THR A C 1
ATOM 891 O O . THR A 1 113 ? -42.629 16.228 -25.230 1.00 56.03 113 THR A O 1
#

pLDDT: mean 72.11, std 19.23, range [44.66, 97.81]